Protein AF-A0A285VIM2-F1 (afdb_monomer)

Solvent-accessible surface area (backbone atoms only — not comparable to full-atom values): 6143 Å² total; per-residue (Å²): 134,55,53,61,56,52,49,58,50,55,48,73,50,86,67,85,45,56,63,48,30,39,61,57,41,71,77,45,59,74,71,54,38,51,42,51,53,44,50,42,51,43,2,53,78,29,57,90,45,69,49,60,65,85,90,48,77,85,71,46,69,91,54,63,89,60,55,80,86,44,49,28,54,53,51,42,73,47,47,93,45,42,49,60,12,45,51,24,35,51,50,8,24,62,68,57,73,48,61,64,71,68,71,75,80,132

Organism: NCBI:txid141389

Radius of gyration: 12.68 Å; Cα contacts (8 Å, |Δi|>4): 115; chains: 1; bounding box: 32×27×27 Å

Secondary structure (DSSP, 8-state):
--HHHHHHHHHH----SHHHHHHHHTTS-HHHHHHHHHHHHHHHHTTT-SS--SSS---GGGTTT--GGGHHHHHHHTGGGHHHHHHHHHHHHHHTT--GGG----

Mean predicted aligned error: 4.4 Å

pLDDT: mean 86.99, std 11.5, range [52.81, 97.62]

Sequence (106 aa):
MSIRNALLELRNLNITSFQDSENFLQRFPPDMQETILAAVLLGRDHFHKEELRDDIPMDTSGILGLNFDEYPKKLYEIRGNIESYINSLIHCADNSNFNLDNIKTS

Foldseek 3Di:
DFLLVLLVVLLPDPDPDLVSLVVSLVVDDLQSLLLNLLQLVLLVVQLPPQADDPVDDSPSVVCVPPDSVCSSVSCSVCVVCSNSSSVSSVRRCVSHVHDSSPRGDD

Structure (mmCIF, N/CA/C/O backbone):
data_AF-A0A285VIM2-F1
#
_entry.id   AF-A0A285VIM2-F1
#
loop_
_atom_site.group_PDB
_atom_site.id
_atom_site.type_symbol
_atom_site.label_atom_id
_atom_site.label_alt_id
_atom_site.label_comp_id
_atom_site.label_asym_id
_atom_site.label_entity_id
_atom_site.label_seq_id
_atom_site.pdbx_PDB_ins_code
_atom_site.Cartn_x
_atom_site.Cartn_y
_atom_site.Cartn_z
_atom_site.occupancy
_atom_site.B_iso_or_equiv
_atom_site.auth_seq_id
_atom_site.auth_comp_id
_atom_site.auth_asym_id
_atom_site.auth_atom_id
_atom_site.pdbx_PDB_model_num
ATOM 1 N N . MET A 1 1 ? -7.997 4.148 -12.144 1.00 77.94 1 MET A N 1
ATOM 2 C CA . MET A 1 1 ? -6.832 4.779 -11.481 1.00 77.94 1 MET A CA 1
ATOM 3 C C . MET A 1 1 ? -5.670 3.798 -11.595 1.00 77.94 1 MET A C 1
ATOM 5 O O . MET A 1 1 ? -5.956 2.611 -11.601 1.00 77.94 1 MET A O 1
ATOM 9 N N . SER A 1 2 ? -4.422 4.245 -11.758 1.00 90.69 2 SER A N 1
ATOM 10 C CA . SER A 1 2 ? -3.252 3.345 -11.756 1.00 90.69 2 SER A CA 1
ATOM 11 C C . SER A 1 2 ? -2.872 2.946 -10.327 1.00 90.69 2 SER A C 1
ATOM 13 O O . SER A 1 2 ? -3.200 3.673 -9.382 1.00 90.69 2 SER A O 1
ATOM 15 N N . ILE A 1 3 ? -2.156 1.832 -10.159 1.00 90.94 3 ILE A N 1
ATOM 16 C CA . ILE A 1 3 ? -1.646 1.407 -8.848 1.00 90.94 3 ILE A CA 1
ATOM 17 C C . ILE A 1 3 ? -0.663 2.441 -8.318 1.00 90.94 3 ILE A C 1
ATOM 19 O O . ILE A 1 3 ? -0.766 2.852 -7.163 1.00 90.94 3 ILE A O 1
ATOM 23 N N . ARG A 1 4 ? 0.218 2.964 -9.182 1.00 92.44 4 ARG A N 1
ATOM 24 C CA . ARG A 1 4 ? 1.156 4.028 -8.793 1.00 92.44 4 ARG A CA 1
ATOM 25 C C . ARG A 1 4 ? 0.430 5.247 -8.211 1.00 92.44 4 ARG A C 1
ATOM 27 O O . ARG A 1 4 ? 0.851 5.760 -7.179 1.00 92.44 4 ARG A O 1
ATOM 34 N N . ASN A 1 5 ? -0.677 5.685 -8.814 1.00 94.56 5 ASN A N 1
ATOM 35 C CA . ASN A 1 5 ? -1.435 6.833 -8.305 1.00 94.56 5 ASN A CA 1
ATOM 36 C C . ASN A 1 5 ? -2.148 6.525 -6.984 1.00 94.56 5 ASN A C 1
ATOM 38 O O . ASN A 1 5 ? -2.128 7.366 -6.089 1.00 94.56 5 ASN A O 1
ATOM 42 N N . ALA A 1 6 ? -2.728 5.329 -6.839 1.00 95.81 6 ALA A N 1
ATOM 43 C CA . ALA A 1 6 ? -3.359 4.911 -5.588 1.00 95.81 6 ALA A CA 1
ATOM 44 C C . ALA A 1 6 ? -2.344 4.854 -4.431 1.00 95.81 6 ALA A C 1
ATOM 46 O O . ALA A 1 6 ? -2.628 5.330 -3.336 1.00 95.81 6 ALA A O 1
ATOM 47 N N . LEU A 1 7 ? -1.133 4.348 -4.686 1.00 95.75 7 LEU A N 1
ATOM 48 C CA . LEU A 1 7 ? -0.045 4.320 -3.706 1.00 95.75 7 LEU A CA 1
ATOM 49 C C . LEU A 1 7 ? 0.435 5.728 -3.341 1.00 95.75 7 LEU A C 1
ATOM 51 O O . LEU A 1 7 ? 0.638 6.025 -2.170 1.00 95.75 7 LEU A O 1
ATOM 55 N N . LEU A 1 8 ? 0.586 6.625 -4.315 1.00 95.88 8 LEU A N 1
ATOM 56 C CA . LEU A 1 8 ? 0.964 8.012 -4.031 1.00 95.88 8 LEU A CA 1
ATOM 57 C C . LEU A 1 8 ? -0.101 8.747 -3.210 1.00 95.88 8 LEU A C 1
ATOM 59 O O . LEU A 1 8 ? 0.246 9.555 -2.350 1.00 95.88 8 LEU A O 1
ATOM 63 N N . GLU A 1 9 ? -1.380 8.465 -3.451 1.00 96.56 9 GLU A N 1
ATOM 64 C CA . GLU A 1 9 ? -2.470 8.997 -2.638 1.00 96.56 9 GLU A CA 1
ATOM 65 C C . GLU A 1 9 ? -2.425 8.439 -1.211 1.00 96.56 9 GLU A C 1
ATOM 67 O O . GLU A 1 9 ? -2.438 9.213 -0.255 1.00 96.56 9 GLU A O 1
ATOM 72 N N . LEU A 1 10 ? -2.280 7.118 -1.068 1.00 96.69 10 LEU A N 1
ATOM 73 C CA . LEU A 1 10 ? -2.147 6.442 0.222 1.00 96.69 10 LEU A CA 1
ATOM 74 C C . LEU A 1 10 ? -0.949 6.954 1.029 1.00 96.69 10 LEU A C 1
ATOM 76 O O . LEU A 1 10 ? -1.064 7.172 2.230 1.00 96.69 10 LEU A O 1
ATOM 80 N N . ARG A 1 11 ? 0.191 7.188 0.371 1.00 96.06 11 ARG A N 1
ATOM 81 C CA . ARG A 1 11 ? 1.406 7.734 0.990 1.00 96.06 11 ARG A CA 1
ATOM 82 C C . ARG A 1 11 ? 1.152 9.071 1.680 1.00 96.06 11 ARG A C 1
ATOM 84 O O . ARG A 1 11 ? 1.727 9.335 2.726 1.00 96.06 11 ARG A O 1
ATOM 91 N N . ASN A 1 12 ? 0.319 9.915 1.076 1.00 95.31 12 ASN A N 1
ATOM 92 C CA . ASN A 1 12 ? 0.028 11.251 1.592 1.00 95.31 12 ASN A CA 1
ATOM 93 C C . ASN A 1 12 ? -1.212 11.264 2.508 1.00 95.31 12 ASN A C 1
ATOM 95 O O . ASN A 1 12 ? -1.564 12.314 3.049 1.00 95.31 12 ASN A O 1
ATOM 99 N N . LEU A 1 13 ? -1.898 10.127 2.661 1.00 95.31 13 LEU A N 1
ATOM 100 C CA . LEU A 1 13 ? -3.073 9.998 3.508 1.00 95.31 13 LEU A CA 1
ATOM 101 C C . LEU A 1 13 ? -2.646 9.882 4.973 1.00 95.31 13 LEU A C 1
ATOM 103 O O . LEU A 1 13 ? -1.994 8.922 5.379 1.00 95.31 13 LEU A O 1
ATOM 107 N N . ASN A 1 14 ? -3.081 10.832 5.797 1.00 93.75 14 ASN A N 1
ATOM 108 C CA . ASN A 1 14 ? -2.899 10.741 7.240 1.00 93.75 14 ASN A CA 1
ATOM 109 C C . ASN A 1 14 ? -3.944 9.791 7.847 1.00 93.75 14 ASN A C 1
ATOM 111 O O . ASN A 1 14 ? -5.034 10.218 8.226 1.00 93.75 14 ASN A O 1
ATOM 115 N N . ILE A 1 15 ? -3.619 8.500 7.913 1.00 95.88 15 ILE A N 1
ATOM 116 C CA . ILE A 1 15 ? -4.471 7.480 8.536 1.00 95.88 15 ILE A CA 1
ATOM 117 C C . ILE A 1 15 ? -4.388 7.621 10.057 1.00 95.88 15 ILE A C 1
ATOM 119 O O . ILE A 1 15 ? -3.389 7.257 10.681 1.00 95.88 15 ILE A O 1
ATOM 123 N N . THR A 1 16 ? -5.464 8.108 10.667 1.00 95.38 16 THR A N 1
ATOM 124 C CA . THR A 1 16 ? -5.567 8.286 12.125 1.00 95.38 16 THR A CA 1
ATOM 125 C C . THR A 1 16 ? -6.513 7.281 12.778 1.00 95.38 16 THR A C 1
ATOM 127 O O . THR A 1 16 ? -6.435 7.058 13.986 1.00 95.38 16 THR A O 1
ATOM 130 N N . SER A 1 17 ? -7.363 6.628 11.984 1.00 97.00 17 SER A N 1
ATOM 131 C CA . SER A 1 17 ? -8.359 5.658 12.433 1.00 97.00 17 SER A CA 1
ATOM 132 C C . SER A 1 17 ? -8.484 4.467 11.47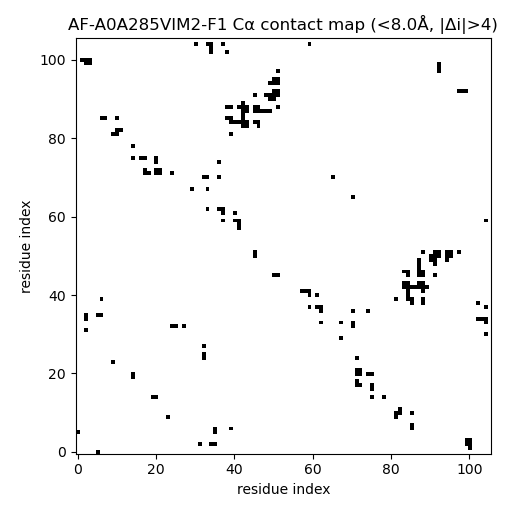7 1.00 97.00 17 SER A C 1
ATOM 134 O O . SER A 1 17 ? -8.081 4.536 10.317 1.00 97.00 17 SER A O 1
ATOM 136 N N . PHE A 1 18 ? -9.088 3.373 11.955 1.00 95.50 18 PH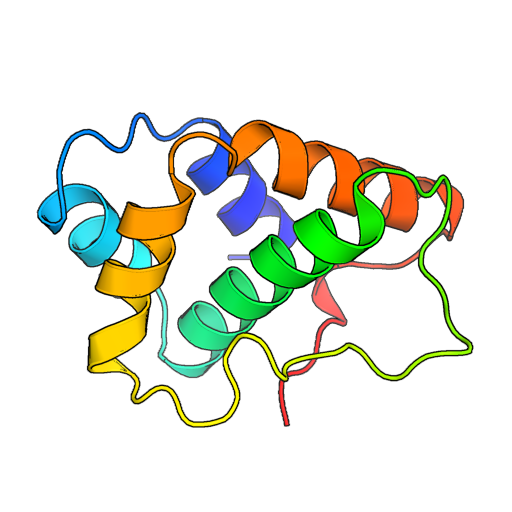E A N 1
ATOM 137 C CA . PHE A 1 18 ? -9.475 2.242 11.101 1.00 95.50 18 PHE A CA 1
ATOM 138 C C . PHE A 1 18 ? -10.414 2.684 9.966 1.00 95.50 18 PHE A C 1
ATOM 140 O O . PHE A 1 18 ? -10.266 2.235 8.832 1.00 95.50 18 PHE A O 1
ATOM 147 N N . GLN A 1 19 ? -11.331 3.614 10.261 1.00 97.12 19 GLN A N 1
ATOM 148 C CA . GLN A 1 19 ? -12.280 4.141 9.283 1.00 97.12 19 GLN A CA 1
ATOM 149 C C . GLN A 1 19 ? -11.574 4.834 8.112 1.00 97.12 19 GLN A C 1
ATOM 151 O O . GLN A 1 19 ? -12.054 4.754 6.988 1.00 97.12 19 GLN A O 1
ATOM 156 N N . ASP A 1 20 ? -10.422 5.472 8.337 1.00 97.62 20 ASP A N 1
ATOM 157 C CA . ASP A 1 20 ? -9.650 6.101 7.257 1.00 97.62 20 ASP A CA 1
ATOM 158 C C . ASP A 1 20 ? -9.119 5.051 6.268 1.00 97.62 20 ASP A C 1
ATOM 160 O O . ASP A 1 20 ? -9.184 5.250 5.054 1.00 97.62 20 ASP A O 1
ATOM 164 N N . SER A 1 21 ? -8.634 3.913 6.778 1.00 96.69 21 SER A N 1
ATOM 165 C CA . SER A 1 21 ? -8.178 2.785 5.957 1.00 96.69 21 SER A CA 1
ATOM 166 C C . SER A 1 21 ? -9.327 2.140 5.184 1.00 96.69 21 SER A C 1
ATOM 168 O O . SER A 1 21 ? -9.174 1.832 4.003 1.00 96.69 21 SER A O 1
ATOM 170 N N . GLU A 1 22 ? -10.482 1.971 5.829 1.00 97.00 22 GLU A N 1
ATOM 171 C CA . GLU A 1 22 ? -11.684 1.435 5.189 1.00 97.00 22 GLU A CA 1
ATOM 172 C C . GLU A 1 22 ? -12.190 2.371 4.085 1.00 97.00 22 GLU A C 1
ATOM 174 O O . GLU A 1 22 ? -12.336 1.947 2.938 1.00 97.00 22 GLU A O 1
ATOM 179 N N . ASN A 1 23 ? -12.366 3.658 4.396 1.00 97.06 23 ASN A N 1
ATOM 180 C CA . ASN A 1 23 ? -12.812 4.672 3.442 1.00 97.06 23 ASN A CA 1
ATOM 181 C C . ASN A 1 23 ? -11.876 4.776 2.236 1.00 97.06 23 ASN A C 1
ATOM 183 O O . ASN A 1 23 ? -12.331 4.994 1.114 1.00 97.06 23 ASN A O 1
ATOM 187 N N . PHE A 1 24 ? -10.567 4.648 2.458 1.00 97.06 24 PHE A N 1
ATOM 188 C CA . PHE A 1 24 ? -9.598 4.654 1.374 1.00 97.06 24 PHE A CA 1
ATOM 189 C C . PHE A 1 24 ? -9.770 3.435 0.461 1.00 97.06 24 PHE A C 1
ATOM 191 O O . PHE A 1 24 ? -9.934 3.607 -0.746 1.00 97.06 24 PHE A O 1
ATOM 198 N N . LEU A 1 25 ? -9.777 2.220 1.019 1.00 95.88 25 LEU A N 1
ATOM 199 C CA . LEU A 1 25 ? -9.852 0.989 0.229 1.00 95.88 25 LEU A CA 1
ATOM 200 C C . LEU A 1 25 ? -1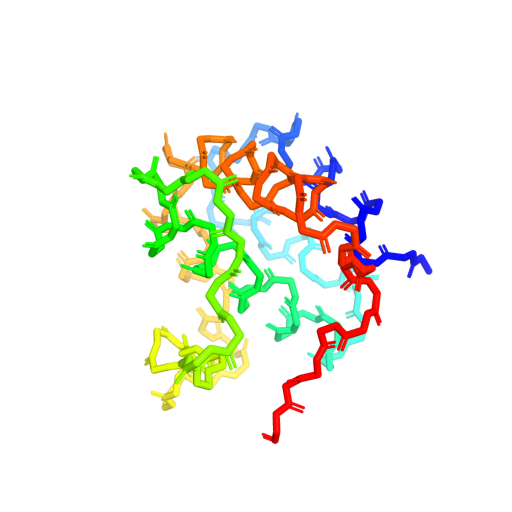1.192 0.842 -0.502 1.00 95.88 25 LEU A C 1
ATOM 202 O O . LEU A 1 25 ? -11.199 0.479 -1.676 1.00 95.88 25 LEU A O 1
ATOM 206 N N . GLN A 1 26 ? -12.313 1.226 0.116 1.00 95.50 26 GLN A N 1
ATOM 207 C CA . GLN A 1 26 ? -13.653 1.142 -0.487 1.00 95.50 26 GLN A CA 1
ATOM 208 C C . GLN A 1 26 ? -13.833 1.981 -1.765 1.00 95.50 26 GLN A C 1
ATOM 210 O O . GLN A 1 26 ? -14.807 1.797 -2.495 1.00 95.50 26 GLN A O 1
ATOM 215 N N . ARG A 1 27 ? -12.894 2.879 -2.084 1.00 95.44 27 ARG A N 1
ATOM 216 C CA . ARG A 1 27 ? -12.875 3.622 -3.356 1.00 95.44 27 ARG A CA 1
ATOM 217 C C . ARG A 1 27 ? -12.430 2.780 -4.549 1.00 95.44 27 ARG A C 1
ATOM 219 O O . ARG A 1 27 ? -12.528 3.245 -5.686 1.00 95.44 27 ARG A O 1
ATOM 226 N N . PHE A 1 28 ? -11.910 1.584 -4.297 1.00 94.44 28 PHE A N 1
AT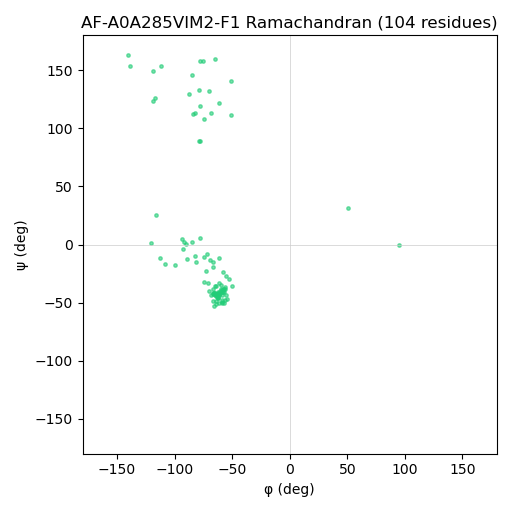OM 227 C CA . PHE A 1 28 ? -11.305 0.715 -5.292 1.00 94.44 28 PHE A CA 1
ATOM 228 C C . PHE A 1 28 ? -12.067 -0.610 -5.403 1.00 94.44 28 PHE A C 1
ATOM 230 O O . PHE A 1 28 ? -12.635 -1.077 -4.411 1.00 94.44 28 PHE A O 1
ATOM 237 N N . PRO A 1 29 ? -12.090 -1.234 -6.593 1.00 92.44 29 PRO A N 1
ATOM 238 C CA . PRO A 1 29 ? -12.633 -2.578 -6.750 1.00 92.44 29 PRO A CA 1
ATOM 239 C C . PRO A 1 29 ? -11.787 -3.613 -5.981 1.00 92.44 29 PRO A C 1
ATOM 241 O O . PRO A 1 29 ? -10.630 -3.326 -5.653 1.00 92.44 29 PRO A O 1
ATOM 244 N N . PRO A 1 30 ? -12.343 -4.797 -5.657 1.00 89.62 30 PRO A N 1
ATOM 245 C CA . PRO A 1 30 ? -11.699 -5.726 -4.732 1.00 89.62 30 PRO A CA 1
ATOM 246 C C . PRO A 1 30 ? -10.284 -6.181 -5.115 1.00 89.62 30 PRO A C 1
ATOM 248 O O . PRO A 1 30 ? -9.394 -6.212 -4.269 1.00 89.62 30 PRO A O 1
ATOM 251 N N . ASP A 1 31 ? -10.070 -6.457 -6.398 1.00 87.62 31 ASP A N 1
ATOM 252 C CA . ASP A 1 31 ? -8.775 -6.798 -6.998 1.00 87.62 31 ASP A CA 1
ATOM 253 C C . ASP A 1 31 ? -7.729 -5.692 -6.791 1.00 87.62 31 ASP A C 1
ATOM 255 O O . ASP A 1 31 ? -6.567 -5.938 -6.462 1.00 87.62 31 ASP A O 1
ATOM 259 N N . MET A 1 32 ? -8.152 -4.437 -6.927 1.00 91.06 32 MET A N 1
ATOM 260 C CA . MET A 1 32 ? -7.276 -3.291 -6.737 1.00 91.06 32 MET A CA 1
ATOM 261 C C . MET A 1 32 ? -6.972 -3.041 -5.256 1.00 91.06 32 MET A C 1
ATOM 263 O O . MET A 1 32 ? -5.863 -2.619 -4.941 1.00 91.06 32 MET A O 1
ATOM 267 N N . GLN A 1 33 ? -7.900 -3.329 -4.339 1.00 93.12 33 GLN A N 1
ATOM 268 C CA . GLN A 1 33 ? -7.620 -3.257 -2.899 1.00 93.12 33 GLN A CA 1
ATOM 269 C C . GLN A 1 33 ? -6.555 -4.273 -2.483 1.00 93.12 33 GLN A C 1
ATOM 271 O O . GLN A 1 33 ? -5.615 -3.916 -1.769 1.00 93.12 33 GLN A O 1
ATOM 276 N N . GLU A 1 34 ? -6.672 -5.508 -2.975 1.00 90.00 34 GLU A N 1
ATOM 277 C CA . GLU A 1 34 ? -5.665 -6.547 -2.770 1.00 90.00 34 GLU A CA 1
ATOM 278 C C . GLU A 1 34 ? -4.308 -6.104 -3.327 1.00 90.00 34 GLU A C 1
ATOM 280 O O . GLU A 1 34 ? -3.305 -6.126 -2.615 1.00 90.00 34 GLU A O 1
ATOM 285 N N . THR A 1 35 ? -4.289 -5.616 -4.571 1.00 90.12 35 THR A N 1
ATOM 286 C CA . THR A 1 35 ? -3.062 -5.156 -5.236 1.00 90.12 35 THR A CA 1
ATOM 287 C C . THR A 1 35 ? -2.404 -3.996 -4.483 1.00 90.12 35 THR A C 1
ATOM 289 O O . THR A 1 35 ? -1.183 -3.972 -4.336 1.00 90.12 35 THR A O 1
ATOM 292 N N . ILE A 1 36 ? -3.188 -3.045 -3.960 1.00 93.75 36 ILE A N 1
ATOM 293 C CA . ILE A 1 36 ? -2.673 -1.944 -3.134 1.00 93.75 36 ILE A CA 1
ATOM 294 C C . ILE A 1 36 ? -2.009 -2.492 -1.868 1.00 93.75 36 ILE A C 1
ATOM 296 O O . ILE A 1 36 ? -0.877 -2.115 -1.564 1.00 93.75 36 ILE A O 1
ATOM 300 N N . LEU A 1 37 ? -2.688 -3.376 -1.131 1.00 93.19 37 LEU A N 1
ATOM 301 C CA . LEU A 1 37 ? -2.142 -3.926 0.109 1.00 93.19 37 LEU A CA 1
ATOM 302 C C . LEU A 1 37 ? -0.890 -4.774 -0.158 1.00 93.19 37 LEU A C 1
ATOM 304 O O . LEU A 1 37 ? 0.115 -4.607 0.535 1.00 93.19 37 LEU A O 1
ATOM 308 N N . ALA A 1 38 ? -0.921 -5.619 -1.192 1.00 89.69 38 ALA A N 1
ATOM 309 C CA . ALA A 1 38 ? 0.223 -6.404 -1.645 1.00 89.69 38 ALA A CA 1
ATOM 310 C C . ALA A 1 38 ? 1.423 -5.509 -1.969 1.00 89.69 38 ALA A C 1
ATOM 312 O O . ALA A 1 38 ? 2.526 -5.757 -1.489 1.00 89.69 38 ALA A O 1
ATOM 313 N N . ALA A 1 39 ? 1.209 -4.430 -2.726 1.00 90.81 39 ALA A N 1
ATOM 314 C CA . ALA A 1 39 ? 2.266 -3.500 -3.100 1.00 90.81 39 ALA A CA 1
ATOM 315 C C . ALA A 1 39 ? 2.895 -2.817 -1.873 1.00 90.81 39 ALA A C 1
ATOM 317 O O . ALA A 1 39 ? 4.118 -2.732 -1.771 1.00 90.81 39 ALA A O 1
ATOM 318 N N . VAL A 1 40 ? 2.091 -2.380 -0.898 1.00 92.81 40 VAL A N 1
ATOM 319 C CA . VAL A 1 40 ? 2.624 -1.789 0.3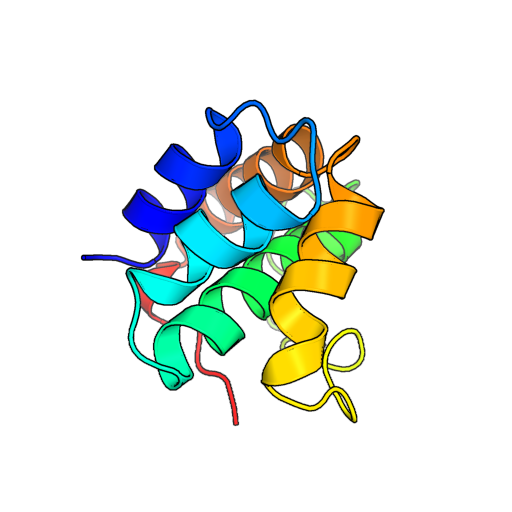42 1.00 92.81 40 VAL A CA 1
ATOM 320 C C . VAL A 1 40 ? 3.483 -2.797 1.114 1.00 92.81 40 VAL A C 1
ATOM 322 O O . VAL A 1 40 ? 4.555 -2.442 1.602 1.00 92.81 40 VAL A O 1
ATOM 325 N N . LEU A 1 41 ? 3.052 -4.058 1.212 1.00 89.12 41 LEU A N 1
ATOM 326 C CA . LEU A 1 41 ? 3.830 -5.099 1.890 1.00 89.12 41 LEU A CA 1
ATOM 327 C C . LEU A 1 41 ? 5.085 -5.500 1.105 1.00 89.12 41 LEU A C 1
ATOM 329 O O . LEU A 1 41 ? 6.123 -5.734 1.717 1.00 89.12 41 LEU A O 1
ATOM 333 N N . LEU A 1 42 ? 5.047 -5.464 -0.225 1.00 86.88 42 LEU A N 1
ATOM 334 C CA . LEU A 1 42 ? 6.242 -5.634 -1.048 1.00 86.88 42 LEU A CA 1
ATOM 335 C C . LEU A 1 42 ? 7.271 -4.532 -0.751 1.00 86.88 42 LEU A C 1
ATOM 337 O O . LEU A 1 42 ? 8.456 -4.809 -0.585 1.00 86.88 42 LEU A O 1
ATOM 341 N N . GLY A 1 43 ? 6.818 -3.287 -0.589 1.00 88.25 43 GLY A N 1
ATOM 342 C CA . GLY A 1 43 ? 7.668 -2.175 -0.158 1.00 88.25 43 GLY A CA 1
ATOM 343 C C . GLY A 1 43 ? 8.318 -2.379 1.215 1.00 88.25 43 GLY A C 1
ATOM 344 O O . GLY A 1 43 ? 9.467 -1.995 1.417 1.00 88.25 43 GLY A O 1
ATOM 345 N N . ARG A 1 44 ? 7.626 -3.032 2.159 1.00 88.81 44 ARG A N 1
ATOM 346 C CA . ARG A 1 44 ? 8.212 -3.437 3.452 1.00 88.81 44 ARG A CA 1
ATOM 347 C C . ARG A 1 44 ? 9.364 -4.417 3.254 1.00 88.81 44 ARG A C 1
ATOM 349 O O . ARG A 1 44 ? 10.413 -4.256 3.873 1.00 88.81 44 ARG A O 1
ATOM 356 N N . ASP A 1 45 ? 9.178 -5.418 2.406 1.00 85.00 45 ASP A N 1
ATOM 357 C CA . ASP A 1 45 ? 10.181 -6.467 2.193 1.00 85.00 45 ASP A CA 1
ATOM 358 C C . ASP A 1 45 ? 11.388 -5.943 1.392 1.00 85.00 45 ASP A C 1
ATOM 360 O O . ASP A 1 45 ? 12.515 -6.430 1.530 1.00 85.00 45 ASP A O 1
ATOM 364 N N . HIS A 1 46 ? 11.170 -4.866 0.635 1.00 83.75 46 HIS A N 1
ATOM 365 C CA . HIS A 1 46 ? 12.191 -4.121 -0.091 1.00 83.75 46 HIS A CA 1
ATOM 366 C C . HIS A 1 46 ? 12.769 -2.925 0.674 1.00 83.75 46 HIS A C 1
ATOM 368 O O . HIS A 1 46 ? 13.632 -2.233 0.138 1.00 83.75 46 HIS A O 1
ATOM 374 N N . PHE A 1 47 ? 12.396 -2.715 1.942 1.00 79.75 47 PHE A N 1
ATOM 375 C CA . PHE A 1 47 ? 12.737 -1.498 2.691 1.00 79.75 47 PHE A CA 1
ATOM 376 C C . PHE A 1 47 ? 14.244 -1.172 2.750 1.00 79.75 47 PHE A C 1
ATOM 378 O O . PHE A 1 47 ? 14.630 -0.009 2.845 1.00 79.75 47 PHE A O 1
ATOM 385 N N . HIS A 1 48 ? 15.102 -2.191 2.653 1.00 81.44 48 HIS A N 1
ATOM 386 C CA . HIS A 1 48 ? 16.566 -2.066 2.628 1.00 81.44 48 HIS A CA 1
ATOM 387 C C . HIS A 1 48 ? 17.191 -2.540 1.305 1.00 81.44 48 HIS A C 1
ATOM 389 O O . HIS A 1 48 ? 18.326 -3.022 1.284 1.00 81.44 48 HIS A O 1
ATOM 395 N N . LYS A 1 49 ? 16.426 -2.502 0.215 1.00 81.19 49 LYS A N 1
ATOM 396 C CA . LYS A 1 49 ? 16.850 -2.892 -1.129 1.00 81.19 49 LYS A CA 1
ATOM 397 C C . LYS A 1 49 ? 16.913 -1.661 -2.027 1.00 81.19 49 LYS A C 1
ATOM 399 O O . LYS A 1 49 ? 16.207 -0.683 -1.811 1.00 81.19 49 LYS A O 1
ATOM 404 N N . GLU A 1 50 ? 17.758 -1.755 -3.045 1.00 85.69 50 GLU A N 1
ATOM 405 C CA . GLU A 1 50 ? 17.900 -0.729 -4.081 1.00 85.69 50 GLU A CA 1
ATOM 406 C C . GLU A 1 50 ? 17.135 -1.100 -5.357 1.00 85.69 50 GLU A C 1
ATOM 408 O O . GLU A 1 50 ? 16.861 -0.239 -6.177 1.00 85.69 50 GLU A O 1
ATOM 413 N N . GLU A 1 51 ? 16.765 -2.367 -5.531 1.00 80.06 51 GLU A N 1
ATOM 414 C CA . GLU A 1 51 ? 16.112 -2.891 -6.732 1.00 80.06 51 GLU A CA 1
ATOM 415 C C . GLU A 1 51 ? 14.993 -3.864 -6.342 1.00 80.06 51 GLU A C 1
ATOM 417 O O . GLU A 1 51 ? 15.024 -4.493 -5.270 1.00 80.06 51 GLU A O 1
ATOM 422 N N . LEU A 1 52 ? 13.994 -3.997 -7.220 1.00 78.44 52 LEU A N 1
ATOM 423 C CA . LEU A 1 52 ? 13.044 -5.099 -7.139 1.00 78.44 52 LEU A CA 1
ATOM 424 C C . LEU A 1 52 ? 13.764 -6.389 -7.516 1.00 78.44 52 LEU A C 1
ATOM 426 O O . LEU A 1 52 ? 14.475 -6.463 -8.512 1.00 78.44 52 LEU A O 1
ATOM 430 N N . A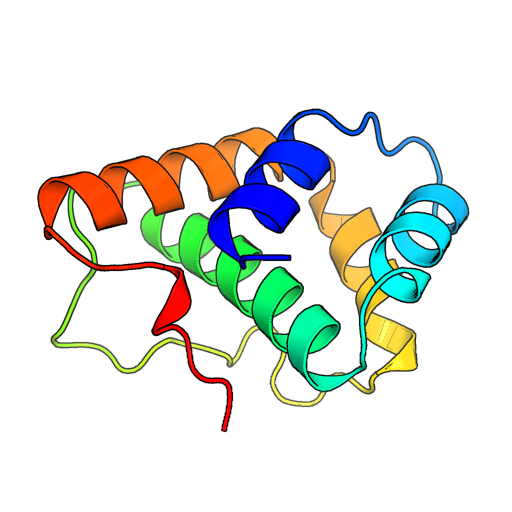RG A 1 53 ? 13.566 -7.413 -6.694 1.00 68.44 53 ARG A N 1
ATOM 431 C CA . ARG A 1 53 ? 14.130 -8.736 -6.910 1.00 68.44 53 ARG A CA 1
ATOM 432 C C . ARG A 1 53 ? 13.202 -9.466 -7.860 1.00 68.44 53 ARG A C 1
ATOM 434 O O . ARG A 1 53 ? 12.066 -9.754 -7.506 1.00 68.44 53 ARG A O 1
ATOM 441 N N . ASP A 1 54 ? 13.681 -9.721 -9.064 1.00 62.00 54 ASP A N 1
ATOM 442 C CA . ASP A 1 54 ? 13.002 -10.509 -10.091 1.00 62.00 54 ASP A CA 1
ATOM 443 C C . ASP A 1 54 ? 13.189 -12.023 -9.883 1.00 62.00 54 ASP A C 1
ATOM 445 O O . ASP A 1 54 ? 12.442 -12.828 -10.438 1.00 62.00 54 ASP A O 1
ATOM 449 N N . ASP A 1 55 ? 14.149 -12.408 -9.036 1.00 57.19 55 ASP A N 1
ATOM 450 C CA . ASP A 1 55 ? 14.456 -13.789 -8.661 1.00 57.19 55 ASP A CA 1
ATOM 451 C C . ASP A 1 55 ? 13.555 -14.358 -7.551 1.00 57.19 55 ASP A C 1
ATOM 453 O O . ASP A 1 55 ? 13.585 -15.562 -7.287 1.00 57.19 55 ASP A O 1
ATOM 457 N N . ILE A 1 56 ? 12.744 -13.515 -6.905 1.00 52.81 56 ILE A N 1
ATOM 458 C CA . ILE A 1 56 ? 11.781 -13.922 -5.880 1.00 52.81 56 ILE A CA 1
ATOM 459 C C . ILE A 1 56 ? 10.370 -13.590 -6.384 1.00 52.81 56 ILE A C 1
ATOM 461 O O . ILE A 1 56 ? 10.115 -12.440 -6.744 1.00 52.81 56 ILE A O 1
ATOM 465 N N . PRO A 1 57 ? 9.435 -14.562 -6.409 1.00 56.00 57 PRO A N 1
ATOM 466 C CA . PRO A 1 57 ? 8.024 -14.274 -6.658 1.00 56.00 57 PRO A CA 1
ATOM 467 C C . PRO A 1 57 ? 7.550 -13.158 -5.728 1.00 56.00 57 PRO A C 1
ATOM 469 O O . PRO A 1 57 ? 7.941 -13.157 -4.564 1.00 56.00 57 PRO A O 1
ATOM 472 N N . MET A 1 58 ? 6.710 -12.234 -6.208 1.00 59.69 58 MET A N 1
ATOM 473 C CA . MET A 1 58 ? 6.131 -11.207 -5.333 1.00 59.69 58 MET A CA 1
ATOM 474 C C . MET A 1 58 ? 5.518 -11.894 -4.114 1.00 59.69 58 MET A C 1
ATOM 476 O O . MET A 1 58 ? 4.560 -12.658 -4.249 1.00 59.69 58 MET A O 1
ATOM 480 N N . ASP A 1 59 ? 6.124 -11.675 -2.946 1.00 58.81 59 ASP A N 1
ATOM 481 C CA . ASP A 1 59 ? 5.745 -12.390 -1.741 1.00 58.81 59 ASP A CA 1
ATOM 482 C C . ASP A 1 59 ? 4.459 -11.781 -1.184 1.00 58.81 59 ASP A C 1
ATOM 484 O O . ASP A 1 59 ? 4.450 -10.849 -0.381 1.00 58.81 59 ASP A O 1
ATOM 488 N N . THR A 1 60 ? 3.335 -12.310 -1.652 1.00 62.22 60 THR A N 1
ATOM 489 C CA . THR A 1 60 ? 2.013 -11.985 -1.130 1.00 62.22 60 THR A CA 1
ATOM 490 C C . THR A 1 60 ? 1.726 -12.711 0.183 1.00 62.22 60 THR A C 1
ATOM 492 O O . THR A 1 60 ? 0.626 -12.560 0.700 1.00 62.22 60 THR A O 1
ATOM 495 N N . SER A 1 61 ? 2.672 -13.446 0.795 1.00 62.84 61 SER A N 1
ATOM 496 C CA . SER A 1 61 ? 2.453 -14.144 2.078 1.00 62.84 61 SER A CA 1
ATOM 497 C C . SER A 1 61 ? 1.904 -13.233 3.178 1.00 62.84 61 SER A C 1
ATOM 499 O O . SER A 1 61 ? 1.141 -13.678 4.030 1.00 62.84 61 SER A O 1
ATOM 501 N N . GLY A 1 62 ? 2.228 -11.936 3.134 1.00 61.03 62 GLY A N 1
ATOM 502 C CA . GLY A 1 62 ? 1.695 -10.935 4.056 1.00 61.03 62 GLY A CA 1
ATOM 503 C C . GLY A 1 62 ? 0.187 -10.662 3.931 1.00 61.03 62 GLY A C 1
ATOM 504 O O . GLY A 1 62 ? -0.396 -10.132 4.881 1.00 61.03 62 GLY A O 1
ATOM 505 N N . ILE A 1 63 ? -0.423 -11.018 2.796 1.00 71.06 63 ILE A N 1
ATOM 506 C CA . ILE A 1 63 ? -1.874 -11.001 2.544 1.00 71.06 63 ILE A CA 1
ATOM 507 C C . ILE A 1 63 ? -2.478 -12.401 2.366 1.00 71.06 63 ILE A C 1
ATOM 509 O O . ILE A 1 63 ? -3.696 -12.552 2.377 1.00 71.06 63 ILE A O 1
ATOM 513 N N . LEU A 1 64 ? -1.646 -13.430 2.214 1.00 68.62 64 LEU A N 1
ATOM 514 C CA . LEU A 1 64 ? -2.075 -14.796 1.942 1.00 68.62 64 LEU A CA 1
ATOM 515 C C . LEU A 1 64 ? -2.800 -15.359 3.173 1.00 68.62 64 LEU A C 1
ATOM 517 O O . LEU A 1 64 ? -2.214 -15.532 4.240 1.00 68.62 64 LEU A O 1
ATOM 521 N N . GLY A 1 65 ? -4.101 -15.608 3.023 1.00 72.38 65 GLY A N 1
ATOM 522 C CA . GLY A 1 65 ? -4.986 -16.023 4.114 1.00 72.38 65 GLY A CA 1
ATOM 523 C C . GLY A 1 65 ? -5.750 -14.886 4.800 1.00 72.38 65 GLY A C 1
ATOM 524 O O . GLY A 1 65 ? -6.543 -15.179 5.691 1.00 72.38 65 GLY A O 1
ATOM 525 N N . LEU A 1 66 ? -5.558 -13.628 4.385 1.00 81.81 66 LEU A N 1
ATOM 526 C CA . LEU A 1 66 ? -6.448 -12.535 4.775 1.00 81.81 66 LEU A CA 1
ATOM 527 C C . LEU A 1 66 ? -7.717 -12.568 3.926 1.00 81.81 66 LEU A C 1
ATOM 529 O O . LEU A 1 66 ? -7.659 -12.638 2.696 1.00 81.81 66 LEU A O 1
ATOM 533 N N . ASN A 1 67 ? -8.860 -12.445 4.585 1.00 86.50 67 ASN A N 1
ATOM 534 C CA . ASN A 1 67 ? -10.111 -12.135 3.919 1.00 86.50 67 ASN A CA 1
ATOM 535 C C . ASN A 1 67 ? -10.154 -10.648 3.535 1.00 86.50 67 ASN A C 1
ATOM 537 O O . ASN A 1 67 ? -9.460 -9.804 4.104 1.00 86.50 67 ASN A O 1
ATOM 541 N N . PHE A 1 68 ? -10.991 -10.320 2.555 1.00 84.25 68 PHE A N 1
ATOM 542 C CA . PHE A 1 68 ? -11.125 -8.965 2.020 1.00 84.25 68 PHE A CA 1
ATOM 543 C C . PHE A 1 68 ? -11.473 -7.908 3.084 1.00 84.25 68 PHE A C 1
ATOM 545 O O . PHE A 1 68 ? -10.971 -6.786 3.058 1.00 84.25 68 PHE A O 1
ATOM 552 N N . ASP A 1 69 ? -12.300 -8.280 4.060 1.00 88.88 69 ASP A N 1
ATOM 553 C CA . ASP A 1 69 ? -12.685 -7.448 5.202 1.00 88.88 69 ASP A CA 1
ATOM 554 C C . ASP A 1 69 ? -11.531 -7.193 6.189 1.00 88.88 69 ASP A C 1
ATOM 556 O O . ASP A 1 69 ? -11.599 -6.275 7.008 1.00 88.88 69 ASP A O 1
ATOM 560 N N . GLU A 1 70 ? -10.430 -7.940 6.084 1.00 92.38 70 GLU A N 1
ATOM 561 C CA . GLU A 1 70 ? -9.235 -7.762 6.909 1.00 92.38 70 GLU A CA 1
ATOM 562 C C . GLU A 1 70 ? -8.235 -6.764 6.305 1.00 92.38 70 GLU A C 1
ATOM 564 O O . GLU A 1 70 ? -7.332 -6.297 7.009 1.00 92.38 70 GLU A O 1
ATOM 569 N N . TYR A 1 71 ? -8.392 -6.369 5.036 1.00 94.12 71 TYR A N 1
ATOM 570 C CA . TYR A 1 71 ? -7.463 -5.441 4.380 1.00 94.12 71 TYR A CA 1
ATOM 571 C C . TYR A 1 71 ? -7.415 -4.058 5.047 1.00 94.12 71 TYR A C 1
ATOM 573 O O . TYR A 1 71 ? -6.307 -3.585 5.327 1.00 94.12 71 TYR A O 1
ATOM 581 N N . PRO A 1 72 ? -8.551 -3.414 5.398 1.00 95.75 72 PRO A N 1
ATOM 582 C CA . PRO A 1 72 ? -8.523 -2.145 6.125 1.00 95.75 72 PRO A CA 1
ATOM 583 C C . PRO A 1 72 ? -7.813 -2.257 7.474 1.00 95.75 72 PRO A C 1
ATOM 585 O O . PRO A 1 72 ? -7.051 -1.368 7.855 1.00 95.75 72 PRO A O 1
ATOM 588 N N . LYS A 1 73 ? -8.008 -3.381 8.177 1.00 95.06 73 LYS A N 1
ATOM 589 C CA . LYS A 1 73 ? -7.361 -3.643 9.466 1.00 95.06 73 LYS A CA 1
ATOM 590 C C . LYS A 1 73 ? -5.853 -3.727 9.291 1.00 95.06 73 LYS A C 1
ATOM 592 O O . LYS A 1 73 ? -5.119 -3.057 10.015 1.00 95.06 73 LYS A O 1
ATOM 597 N N . LYS A 1 74 ? -5.396 -4.499 8.303 1.00 94.00 74 LYS A N 1
ATOM 598 C CA . LYS A 1 74 ? -3.971 -4.663 8.023 1.00 94.00 74 LYS A CA 1
ATOM 599 C C . LYS A 1 74 ? -3.313 -3.341 7.648 1.00 94.00 74 LYS A C 1
ATOM 601 O O . LYS A 1 74 ? -2.235 -3.031 8.151 1.00 94.00 74 LYS A O 1
ATOM 606 N N . LEU A 1 75 ? -3.978 -2.549 6.809 1.00 95.00 75 LEU A N 1
ATOM 607 C CA . LEU A 1 75 ? -3.501 -1.232 6.403 1.00 95.00 75 LEU A CA 1
ATOM 608 C C . LEU A 1 75 ? -3.384 -0.279 7.604 1.00 95.00 75 LEU A C 1
ATOM 610 O O . LEU A 1 75 ? -2.366 0.394 7.767 1.00 95.00 75 LEU A O 1
ATOM 614 N N . TYR A 1 76 ? -4.383 -0.277 8.490 1.00 96.56 76 TYR A N 1
ATOM 615 C CA . TYR A 1 76 ? -4.346 0.502 9.724 1.00 96.56 76 TYR A CA 1
ATOM 616 C C . TYR A 1 76 ? -3.209 0.059 10.656 1.00 96.56 76 TYR A C 1
ATOM 618 O O . TYR A 1 76 ? -2.514 0.904 11.222 1.00 96.56 76 TYR A O 1
ATOM 626 N N . GLU A 1 77 ? -2.971 -1.245 10.814 1.00 94.62 77 GLU A N 1
ATOM 627 C CA . GLU A 1 77 ? -1.880 -1.782 11.643 1.00 94.62 77 GLU A CA 1
ATOM 628 C C . GLU A 1 77 ? -0.501 -1.289 11.185 1.00 94.62 77 GLU A C 1
ATOM 630 O O . GLU A 1 77 ? 0.335 -0.946 12.022 1.00 94.62 77 GLU A O 1
ATOM 635 N N . ILE A 1 78 ? -0.274 -1.199 9.871 1.00 93.31 78 ILE A N 1
ATOM 636 C CA . ILE A 1 78 ? 1.020 -0.797 9.295 1.00 93.31 78 ILE A CA 1
ATOM 637 C C . ILE A 1 78 ? 1.149 0.712 9.039 1.00 93.31 78 ILE A C 1
ATOM 639 O O . ILE A 1 78 ? 2.189 1.153 8.550 1.00 93.31 78 ILE A O 1
ATOM 643 N N . ARG A 1 79 ? 0.131 1.515 9.383 1.00 95.25 79 ARG A N 1
ATOM 644 C CA . ARG A 1 79 ? 0.030 2.943 9.021 1.00 95.25 79 ARG A CA 1
ATOM 645 C C . ARG A 1 79 ? 1.268 3.787 9.328 1.00 95.25 79 ARG A C 1
ATOM 647 O O . ARG A 1 79 ? 1.614 4.656 8.540 1.00 95.25 79 ARG A O 1
ATOM 654 N N . GLY A 1 80 ? 1.968 3.499 10.428 1.00 94.19 80 GLY A N 1
ATOM 655 C CA . GLY A 1 80 ? 3.170 4.236 10.833 1.00 94.19 80 GLY A CA 1
ATOM 656 C C . GLY A 1 80 ? 4.366 4.075 9.889 1.00 94.19 80 GLY A C 1
ATOM 657 O O . GLY A 1 80 ? 5.295 4.867 9.969 1.00 94.19 80 GLY A O 1
ATOM 658 N N . ASN A 1 81 ? 4.338 3.082 8.996 1.00 94.88 81 ASN A N 1
ATOM 659 C CA . ASN A 1 81 ? 5.419 2.790 8.056 1.00 94.88 81 ASN A CA 1
ATOM 660 C C . ASN A 1 81 ? 4.981 2.866 6.583 1.00 94.88 81 ASN A C 1
ATOM 662 O O . ASN A 1 81 ? 5.797 2.603 5.703 1.00 94.88 81 ASN A O 1
ATOM 666 N N . ILE A 1 82 ? 3.717 3.206 6.292 1.00 94.62 82 ILE A N 1
ATOM 667 C CA . ILE A 1 82 ? 3.180 3.221 4.917 1.00 94.62 82 ILE A CA 1
ATOM 668 C C . ILE A 1 82 ? 4.031 4.096 4.001 1.00 94.62 82 ILE A C 1
ATOM 670 O O . ILE A 1 82 ? 4.393 3.664 2.909 1.00 94.62 82 ILE A O 1
ATOM 674 N N . GLU A 1 83 ? 4.383 5.302 4.450 1.00 95.44 83 GLU A N 1
ATOM 675 C CA . GLU A 1 83 ? 5.199 6.218 3.657 1.00 95.44 83 GLU A CA 1
ATOM 676 C C . GLU A 1 83 ? 6.549 5.589 3.294 1.00 95.44 83 GLU A C 1
ATOM 678 O O . GLU A 1 83 ? 6.939 5.547 2.127 1.00 95.44 83 GLU A O 1
ATOM 683 N N . SER A 1 84 ? 7.233 5.048 4.299 1.00 93.88 84 SER A N 1
ATOM 684 C CA . SER A 1 84 ? 8.520 4.375 4.170 1.00 93.88 84 SER A CA 1
ATOM 685 C C . SER A 1 84 ? 8.465 3.177 3.218 1.00 93.88 84 SER A C 1
ATOM 687 O O . SER A 1 84 ? 9.340 3.032 2.365 1.00 93.88 84 SER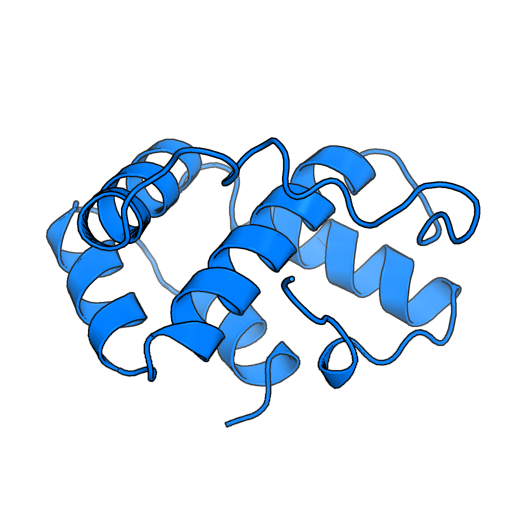 A O 1
ATOM 689 N N . TYR A 1 85 ? 7.422 2.351 3.313 1.00 94.12 85 TYR A N 1
ATOM 690 C CA . TYR A 1 85 ? 7.245 1.185 2.449 1.00 94.12 85 TYR A CA 1
ATOM 691 C C . TYR A 1 85 ? 6.958 1.588 1.002 1.00 94.12 85 TYR A C 1
ATOM 693 O O . TYR A 1 85 ? 7.570 1.054 0.081 1.00 94.12 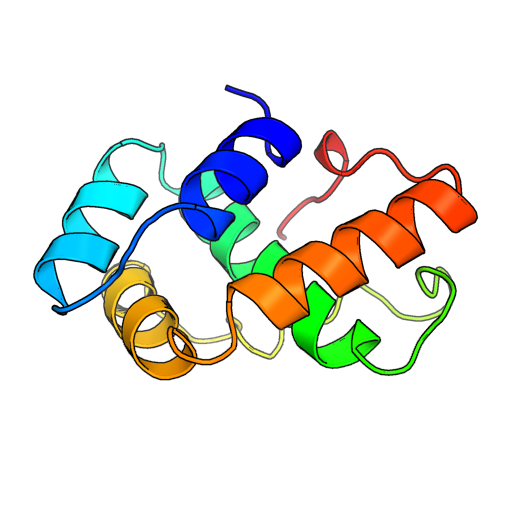85 TYR A O 1
ATOM 701 N N . ILE A 1 86 ? 6.088 2.576 0.786 1.00 95.31 86 ILE A N 1
ATOM 702 C CA . ILE A 1 86 ? 5.766 3.054 -0.562 1.00 95.31 86 ILE A CA 1
ATOM 703 C C . ILE A 1 86 ? 6.981 3.721 -1.212 1.00 95.31 86 ILE A C 1
ATOM 705 O O . ILE A 1 86 ? 7.251 3.476 -2.386 1.00 95.31 86 ILE A O 1
ATOM 709 N N . ASN A 1 87 ? 7.742 4.526 -0.466 1.00 94.69 87 ASN A N 1
ATOM 710 C CA . ASN A 1 87 ? 8.957 5.152 -0.987 1.00 94.69 87 ASN A CA 1
ATOM 711 C C . ASN A 1 87 ? 9.997 4.104 -1.399 1.00 94.69 87 ASN A C 1
ATOM 713 O O . ASN A 1 87 ? 10.574 4.218 -2.478 1.00 94.69 87 ASN A O 1
ATOM 717 N N . SER A 1 88 ? 10.191 3.065 -0.583 1.00 92.69 88 SER A N 1
ATOM 718 C CA . SER A 1 88 ? 11.087 1.958 -0.920 1.00 92.69 88 SER A CA 1
ATOM 719 C C . SER A 1 88 ? 10.629 1.198 -2.168 1.00 92.69 88 SER A C 1
ATOM 721 O O . SER A 1 88 ? 11.440 0.953 -3.062 1.00 92.69 88 SER A O 1
ATOM 723 N N . LEU A 1 89 ? 9.332 0.886 -2.276 1.00 92.75 89 LEU A N 1
ATOM 724 C CA . LEU A 1 89 ? 8.778 0.226 -3.456 1.00 92.75 89 LEU A CA 1
ATOM 725 C C . LEU A 1 89 ? 9.016 1.049 -4.726 1.00 92.75 89 LEU A C 1
ATOM 727 O O . LEU A 1 89 ? 9.454 0.502 -5.734 1.00 92.75 89 LEU A O 1
ATOM 731 N N . ILE A 1 90 ? 8.721 2.352 -4.682 1.00 93.25 90 ILE A N 1
ATOM 732 C CA . ILE A 1 90 ? 8.898 3.251 -5.828 1.00 93.25 90 ILE A CA 1
ATOM 733 C C . ILE A 1 90 ? 10.375 3.333 -6.216 1.00 93.25 90 ILE A C 1
ATOM 735 O O . ILE A 1 90 ? 10.685 3.199 -7.393 1.00 93.25 90 ILE A O 1
ATOM 739 N N . HIS A 1 91 ? 11.274 3.490 -5.240 1.00 92.56 91 HIS A N 1
ATOM 740 C CA . HIS A 1 91 ? 12.722 3.518 -5.471 1.00 92.56 91 HIS A CA 1
ATOM 741 C C . HIS A 1 91 ? 13.215 2.244 -6.163 1.00 92.56 91 HIS A C 1
ATOM 743 O O . HIS A 1 91 ? 13.857 2.312 -7.208 1.00 92.56 91 HIS A O 1
ATOM 749 N N . CYS A 1 92 ? 12.836 1.080 -5.633 1.00 90.75 92 CYS A N 1
ATOM 750 C CA . CYS A 1 92 ? 13.195 -0.211 -6.213 1.00 90.75 92 CYS A CA 1
ATOM 751 C C . CYS A 1 92 ? 12.612 -0.394 -7.621 1.00 90.75 92 CYS A C 1
ATOM 753 O O . CYS A 1 92 ? 13.298 -0.885 -8.514 1.00 90.75 92 CYS A O 1
ATOM 755 N N . ALA A 1 93 ? 11.354 -0.003 -7.835 1.00 90.25 93 ALA A N 1
ATOM 756 C CA . ALA A 1 93 ? 10.701 -0.123 -9.132 1.00 90.25 93 ALA A CA 1
ATOM 757 C C . ALA A 1 93 ? 11.344 0.788 -10.183 1.00 90.25 93 ALA A C 1
ATOM 759 O O . ALA A 1 93 ? 11.582 0.344 -11.305 1.00 90.25 93 ALA A O 1
ATOM 760 N N . ASP A 1 94 ? 11.660 2.030 -9.815 1.00 91.31 94 ASP A N 1
ATOM 761 C CA . ASP A 1 94 ? 12.300 2.989 -10.710 1.00 91.31 94 ASP A CA 1
ATOM 762 C C . ASP A 1 94 ? 13.728 2.524 -11.071 1.00 91.31 94 ASP A C 1
ATOM 764 O O . ASP A 1 94 ? 14.083 2.530 -12.251 1.00 91.31 94 ASP A O 1
ATOM 768 N N . ASN A 1 95 ? 14.508 2.008 -10.110 1.00 92.81 95 ASN A N 1
ATOM 769 C CA . ASN A 1 95 ? 15.845 1.454 -10.376 1.00 92.81 95 ASN A CA 1
ATOM 770 C C . ASN A 1 95 ? 15.811 0.200 -11.265 1.00 92.81 95 ASN A C 1
ATOM 772 O O . ASN A 1 95 ? 16.667 0.031 -12.133 1.00 92.81 95 ASN A O 1
ATOM 776 N N . SER A 1 96 ? 14.794 -0.649 -11.112 1.00 87.88 96 SER A N 1
ATOM 777 C CA . SER A 1 96 ? 14.613 -1.850 -11.937 1.00 87.88 96 SER A CA 1
ATOM 778 C C . SER A 1 96 ? 13.875 -1.593 -13.260 1.00 87.88 96 SER A C 1
ATOM 780 O O . SER A 1 96 ? 13.612 -2.543 -13.997 1.00 87.88 96 SER A O 1
ATOM 782 N N . ASN A 1 97 ? 13.509 -0.344 -13.586 1.00 87.75 97 ASN A N 1
ATOM 783 C CA . ASN A 1 97 ? 12.617 -0.003 -14.709 1.00 87.75 97 ASN A CA 1
ATOM 784 C C . ASN A 1 97 ? 11.303 -0.816 -14.720 1.00 87.75 97 ASN A C 1
ATOM 786 O O . ASN A 1 97 ? 10.739 -1.123 -15.775 1.00 87.75 97 ASN A O 1
ATOM 790 N N . PHE A 1 98 ? 10.809 -1.188 -13.540 1.00 86.19 98 PHE A N 1
ATOM 791 C CA . PHE A 1 98 ? 9.605 -1.985 -13.376 1.00 86.19 98 PHE A CA 1
ATOM 792 C C . PHE A 1 98 ? 8.362 -1.091 -13.333 1.00 86.19 98 PHE A C 1
ATOM 794 O O . PHE A 1 98 ? 8.266 -0.148 -12.548 1.00 86.19 98 PHE A O 1
ATOM 801 N N . ASN A 1 99 ? 7.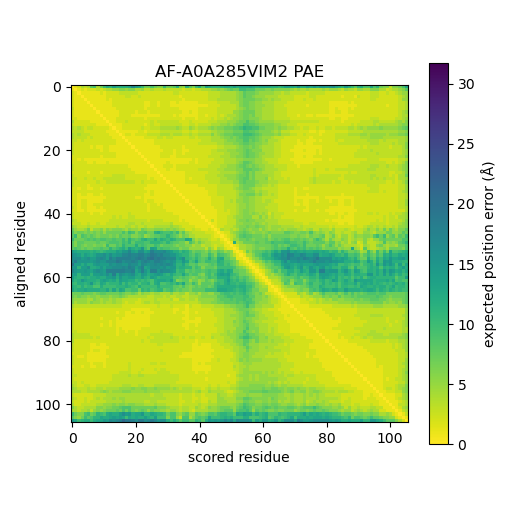358 -1.419 -14.147 1.00 86.31 99 ASN A N 1
ATOM 802 C CA . ASN A 1 99 ? 6.073 -0.734 -14.089 1.00 86.31 99 ASN A CA 1
ATOM 803 C C . ASN A 1 99 ? 5.206 -1.317 -12.962 1.00 86.31 99 ASN A C 1
ATOM 805 O O . ASN A 1 99 ? 4.732 -2.444 -13.074 1.00 86.31 99 ASN A O 1
ATOM 809 N N . LEU A 1 100 ? 4.942 -0.526 -11.917 1.00 85.62 100 LEU A N 1
ATOM 810 C CA . LEU A 1 100 ? 4.086 -0.910 -10.785 1.00 85.62 100 LEU A CA 1
ATOM 811 C C . LEU A 1 100 ? 2.657 -1.311 -11.185 1.00 85.62 100 LEU A C 1
ATOM 813 O O . LEU A 1 100 ? 2.023 -2.076 -10.466 1.00 85.62 100 LEU A O 1
ATOM 817 N N . ASP A 1 101 ? 2.157 -0.859 -12.336 1.00 85.81 101 ASP A N 1
ATOM 818 C CA . ASP A 1 101 ? 0.850 -1.292 -12.848 1.00 85.81 101 ASP A CA 1
ATOM 819 C C . ASP A 1 101 ? 0.855 -2.747 -13.354 1.00 85.81 101 ASP A C 1
ATOM 821 O O . ASP A 1 101 ? -0.199 -3.306 -13.647 1.00 85.81 101 ASP A O 1
ATOM 825 N N . ASN A 1 102 ? 2.031 -3.380 -13.435 1.00 82.56 102 ASN A N 1
ATOM 826 C CA . ASN A 1 102 ? 2.180 -4.794 -13.771 1.00 82.56 102 ASN A CA 1
ATOM 827 C C . ASN A 1 102 ? 2.154 -5.714 -12.542 1.00 82.56 102 ASN A C 1
ATOM 829 O O . ASN A 1 102 ? 2.301 -6.927 -12.713 1.00 82.56 102 ASN A O 1
ATOM 833 N N . ILE A 1 103 ? 1.999 -5.181 -11.322 1.00 77.44 103 ILE A N 1
ATOM 834 C CA . ILE A 1 103 ? 1.774 -6.016 -10.137 1.00 77.44 103 ILE A CA 1
ATOM 835 C C . ILE A 1 103 ? 0.465 -6.778 -10.350 1.00 77.44 103 ILE A C 1
ATOM 837 O O . ILE A 1 103 ? -0.583 -6.179 -10.576 1.00 77.44 103 ILE A O 1
ATOM 841 N N . LYS A 1 104 ? 0.544 -8.107 -10.301 1.00 68.69 104 LYS A N 1
ATOM 842 C CA . LYS A 1 104 ? -0.612 -8.999 -10.377 1.00 68.69 104 LYS A CA 1
ATOM 843 C C . LYS A 1 104 ? -0.678 -9.797 -9.089 1.00 68.69 104 LYS A C 1
ATOM 845 O O . LYS A 1 104 ? 0.292 -10.471 -8.749 1.00 68.69 104 LYS A O 1
ATOM 850 N N . THR A 1 105 ? -1.806 -9.720 -8.401 1.00 65.12 105 THR A N 1
ATOM 851 C CA . THR A 1 105 ? -2.156 -10.671 -7.348 1.00 65.12 105 THR A CA 1
ATOM 852 C C . THR A 1 105 ? -2.810 -11.892 -8.000 1.00 65.12 105 THR A C 1
ATOM 854 O O . THR A 1 105 ? -3.368 -11.794 -9.098 1.00 65.12 105 THR A O 1
ATOM 857 N N . SER A 1 106 ? -2.577 -13.068 -7.423 1.00 56.12 106 SER A N 1
ATOM 858 C CA . SER A 1 106 ? -2.883 -14.379 -8.017 1.00 56.12 106 SER A CA 1
ATOM 859 C C . SER A 1 106 ? -4.202 -14.947 -7.529 1.00 56.12 106 SER A C 1
ATOM 861 O O . SER A 1 106 ? -4.354 -14.961 -6.290 1.00 56.12 106 SER A O 1
#